Protein AF-A0A1A8K0X4-F1 (afdb_monomer)

Nearest PDB structures (foldseek):
  2eel-assembly1_A  TM=8.645E-01  e=1.646E-08  Homo sapiens
  1f2r-assembly1_C  TM=8.243E-01  e=1.270E-08  Mus musculus
  4d2k-assembly4_D  TM=9.212E-01  e=8.106E-07  Drosophila melanogaster
  1c9f-assembly1_A  TM=6.339E-01  e=2.135E-08  Mus musculus
  1ibx-assembly1_A  TM=7.008E-01  e=2.360E-07  Homo sapiens

Structure (mmCIF, N/CA/C/O backbone):
data_AF-A0A1A8K0X4-F1
#
_entry.id   AF-A0A1A8K0X4-F1
#
loop_
_atom_site.group_PDB
_atom_site.id
_atom_site.type_symbol
_atom_site.label_atom_id
_atom_site.label_alt_id
_atom_site.label_comp_id
_atom_site.label_asym_id
_atom_site.label_entity_id
_atom_site.label_seq_id
_atom_site.pdbx_PDB_ins_code
_atom_site.Cartn_x
_atom_site.Cartn_y
_atom_site.Cartn_z
_atom_site.occupancy
_atom_site.B_iso_or_equiv
_atom_site.auth_seq_id
_atom_site.auth_comp_id
_atom_site.auth_asym_id
_atom_site.auth_atom_id
_atom_site.pdbx_PDB_model_num
ATOM 1 N N . MET A 1 1 ? -17.597 3.968 33.922 1.00 33.69 1 MET A N 1
ATOM 2 C CA . MET A 1 1 ? -18.018 5.255 33.327 1.00 33.69 1 MET A CA 1
ATOM 3 C C . MET A 1 1 ? -18.263 5.043 31.844 1.00 33.69 1 MET A C 1
ATOM 5 O O . MET A 1 1 ? -17.535 4.283 31.221 1.00 33.69 1 MET A O 1
ATOM 9 N N . PHE A 1 2 ? -19.366 5.604 31.364 1.00 40.47 2 PHE A N 1
ATOM 10 C CA . PHE A 1 2 ? -20.139 5.226 30.182 1.00 40.47 2 PHE A CA 1
ATOM 11 C C . PHE A 1 2 ? -19.351 5.277 28.866 1.00 40.47 2 PHE A C 1
ATOM 13 O O . PHE A 1 2 ? -18.908 6.339 28.439 1.00 40.47 2 PHE A O 1
ATOM 2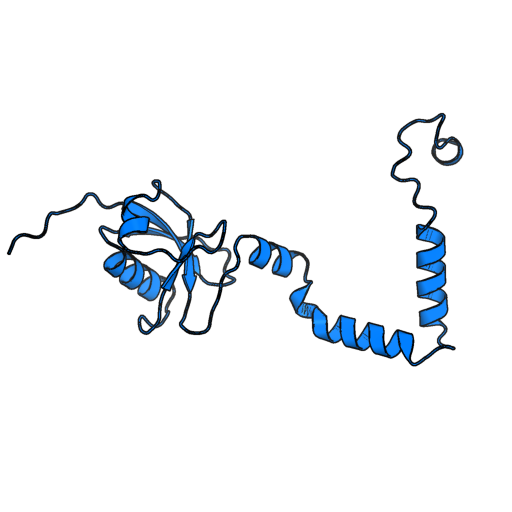0 N N . GLY A 1 3 ? -19.209 4.123 28.209 1.00 43.59 3 GLY A N 1
ATOM 21 C CA . GLY A 1 3 ? -18.734 4.048 26.833 1.00 43.59 3 GLY A CA 1
ATOM 22 C C . GLY A 1 3 ? -19.882 4.393 25.897 1.00 43.59 3 GLY A C 1
ATOM 23 O O . GLY A 1 3 ? -20.850 3.639 25.809 1.00 43.59 3 GLY A O 1
ATOM 24 N N . VAL A 1 4 ? -19.781 5.532 25.218 1.00 48.19 4 VAL A N 1
ATOM 25 C CA . VAL A 1 4 ? -20.632 5.853 24.071 1.00 48.19 4 VAL A CA 1
ATOM 26 C C . VAL A 1 4 ? -20.479 4.698 23.083 1.00 48.19 4 VAL A C 1
ATOM 28 O O . VAL A 1 4 ? -19.387 4.454 22.571 1.00 48.19 4 VAL A O 1
ATOM 31 N N . SER A 1 5 ? -21.546 3.925 22.879 1.00 51.59 5 SER A N 1
ATOM 32 C CA . SER A 1 5 ? -21.577 2.859 21.878 1.00 51.59 5 SER A CA 1
ATOM 33 C C . SER A 1 5 ? -21.658 3.535 20.508 1.00 51.59 5 SER A C 1
ATOM 35 O O . SER A 1 5 ? -22.740 3.784 19.979 1.00 51.59 5 SER A O 1
ATOM 37 N N . GLY A 1 6 ? -20.504 3.981 20.009 1.00 59.94 6 GLY A N 1
ATOM 38 C CA . GLY A 1 6 ? -20.373 4.587 18.690 1.00 59.94 6 GLY A CA 1
ATOM 39 C C . GLY A 1 6 ? -20.818 3.596 17.618 1.00 59.94 6 GLY A C 1
ATOM 40 O O . GLY A 1 6 ? -20.606 2.391 17.753 1.00 59.94 6 GLY A O 1
ATOM 41 N N . LYS A 1 7 ? -21.468 4.096 16.564 1.00 79.19 7 LYS A N 1
ATOM 42 C CA . LYS A 1 7 ? -21.842 3.274 15.409 1.00 79.19 7 LYS A CA 1
ATOM 43 C C . LYS A 1 7 ? -20.580 2.599 14.865 1.00 79.19 7 LYS A C 1
ATOM 45 O O . LYS A 1 7 ? -19.593 3.281 14.602 1.00 79.19 7 LYS A O 1
ATOM 50 N N . ASN A 1 8 ? -20.615 1.277 14.707 1.00 86.12 8 ASN A N 1
ATOM 51 C CA . ASN A 1 8 ? -19.501 0.547 14.111 1.00 86.12 8 ASN A CA 1
ATOM 52 C C . ASN A 1 8 ? -19.305 1.025 12.673 1.00 86.12 8 ASN A C 1
ATOM 54 O O . ASN A 1 8 ? -20.244 0.967 11.878 1.00 86.12 8 ASN A O 1
ATOM 58 N N . LYS A 1 9 ? -18.087 1.449 12.341 1.00 89.50 9 LYS A N 1
ATOM 59 C CA . LYS A 1 9 ? -17.726 1.838 10.984 1.00 89.50 9 LYS A CA 1
ATOM 60 C C . LYS A 1 9 ? -17.221 0.616 10.215 1.00 89.50 9 LYS A C 1
ATOM 62 O O . LYS A 1 9 ? -16.285 -0.039 10.690 1.00 89.50 9 LYS A O 1
ATOM 67 N N . PRO A 1 10 ? -17.822 0.271 9.065 1.00 94.50 10 PRO A N 1
ATOM 68 C CA . PRO A 1 10 ? -17.295 -0.768 8.195 1.00 94.50 10 PRO A CA 1
ATOM 69 C C . PRO A 1 10 ? -16.090 -0.225 7.421 1.00 94.50 10 PRO A C 1
ATOM 71 O O . PRO A 1 10 ? -16.175 0.818 6.784 1.00 94.50 10 PRO A O 1
ATOM 74 N N . VAL A 1 11 ? -14.971 -0.938 7.444 1.00 95.38 11 VAL A N 1
ATOM 75 C CA . VAL A 1 11 ? -13.772 -0.636 6.648 1.00 95.38 11 VAL A CA 1
ATOM 76 C C . VAL A 1 11 ? -13.213 -1.916 6.042 1.00 95.38 11 VAL A C 1
ATOM 78 O O . VAL A 1 11 ? -13.519 -3.018 6.498 1.00 95.38 11 VAL A O 1
ATOM 81 N N . LYS A 1 12 ? -12.385 -1.796 5.006 1.00 95.88 12 LYS A N 1
ATOM 82 C CA . LYS A 1 12 ? -11.698 -2.933 4.386 1.00 95.88 12 LYS A CA 1
ATOM 83 C C . LYS A 1 12 ? -10.229 -2.902 4.777 1.00 95.88 12 LYS A C 1
ATOM 85 O O . LYS A 1 12 ? -9.559 -1.910 4.531 1.00 95.88 12 LYS A O 1
ATOM 90 N N . ILE A 1 13 ? -9.718 -3.987 5.347 1.00 95.12 13 ILE A N 1
ATOM 91 C CA . ILE A 1 13 ? -8.303 -4.144 5.689 1.00 95.12 13 ILE A CA 1
ATOM 92 C C . ILE A 1 13 ? -7.627 -5.126 4.742 1.00 95.12 13 ILE A C 1
ATOM 94 O O . ILE A 1 13 ? -8.164 -6.195 4.457 1.00 95.12 13 ILE A O 1
ATOM 98 N N . ARG A 1 14 ? -6.408 -4.797 4.321 1.00 93.50 14 ARG A N 1
ATOM 99 C CA . ARG A 1 14 ? -5.479 -5.716 3.653 1.00 93.50 14 ARG A CA 1
ATOM 100 C C . ARG A 1 14 ? -4.122 -5.741 4.351 1.00 93.50 14 ARG A C 1
ATOM 102 O O . ARG A 1 14 ? -3.764 -4.803 5.062 1.00 93.50 14 ARG A O 1
ATOM 109 N N . GLY A 1 15 ? -3.369 -6.816 4.136 1.00 91.25 15 GLY A N 1
ATOM 110 C CA . GLY A 1 15 ? -1.979 -6.922 4.582 1.00 91.25 15 GLY A CA 1
ATOM 111 C C . GLY A 1 15 ? -0.999 -6.281 3.597 1.00 91.25 15 GLY A C 1
ATOM 112 O O . GLY A 1 15 ? -1.305 -6.125 2.412 1.00 91.25 15 GLY A O 1
ATOM 113 N N . PHE A 1 16 ? 0.197 -5.951 4.082 1.00 86.56 16 PHE A N 1
ATOM 114 C CA . PHE A 1 16 ? 1.303 -5.472 3.252 1.00 86.56 16 PHE A CA 1
ATOM 115 C C . PHE A 1 16 ? 1.678 -6.504 2.169 1.00 86.56 16 PHE A C 1
ATOM 117 O O . PHE A 1 16 ? 2.027 -7.638 2.492 1.00 86.56 16 PHE A O 1
ATOM 124 N N . GLY A 1 17 ? 1.570 -6.124 0.889 1.00 78.00 17 GLY A N 1
ATOM 125 C CA . GLY A 1 17 ? 1.867 -6.987 -0.269 1.00 78.00 17 GLY A CA 1
ATOM 126 C C . GLY A 1 17 ? 0.831 -8.082 -0.570 1.00 78.00 17 GLY A C 1
ATOM 127 O O . GLY A 1 17 ? 0.996 -8.842 -1.519 1.00 78.00 17 GLY A O 1
ATOM 128 N N . GLY A 1 18 ? -0.245 -8.186 0.217 1.00 78.75 18 GLY A N 1
ATOM 129 C CA . GLY A 1 18 ? -1.336 -9.129 -0.035 1.00 78.75 18 GLY A CA 1
ATOM 130 C C . GLY A 1 18 ? -2.471 -8.475 -0.818 1.00 78.75 18 GLY A C 1
ATOM 131 O O . GLY A 1 18 ? -2.858 -7.357 -0.493 1.00 78.75 18 GLY A O 1
ATOM 132 N N . ASN A 1 19 ? -3.048 -9.180 -1.795 1.00 80.81 19 ASN A N 1
ATOM 133 C CA . ASN A 1 19 ? -4.200 -8.695 -2.578 1.00 80.81 19 ASN A CA 1
ATOM 134 C C . ASN A 1 19 ? -5.564 -8.999 -1.934 1.00 80.81 19 ASN A C 1
ATOM 136 O O . ASN A 1 19 ? -6.598 -8.535 -2.411 1.00 80.81 19 ASN A O 1
ATOM 140 N N . LEU A 1 20 ? -5.582 -9.780 -0.850 1.00 89.25 20 LEU A N 1
ATOM 141 C CA . LEU A 1 20 ? -6.808 -10.127 -0.138 1.00 89.25 20 LEU A CA 1
ATOM 142 C C . LEU A 1 20 ? -7.255 -8.976 0.767 1.00 89.25 20 LEU A C 1
ATOM 144 O O . LEU A 1 20 ? -6.475 -8.466 1.575 1.00 89.25 20 LEU A O 1
ATOM 148 N N . LYS A 1 21 ? -8.532 -8.604 0.638 1.00 93.19 21 LYS A N 1
ATOM 149 C CA . LYS A 1 21 ? -9.192 -7.560 1.429 1.00 93.19 21 LYS A CA 1
ATOM 150 C C . LYS A 1 21 ? -10.245 -8.194 2.334 1.00 93.19 21 LYS A C 1
ATOM 152 O O . LYS A 1 21 ? -11.014 -9.044 1.892 1.00 93.19 21 LYS A O 1
ATOM 157 N N . TYR A 1 22 ? -10.313 -7.736 3.576 1.00 94.19 22 TYR A N 1
ATOM 158 C CA . TYR A 1 22 ? -11.219 -8.240 4.601 1.00 94.19 22 TYR A CA 1
ATOM 159 C C . TYR A 1 22 ? -12.078 -7.105 5.147 1.00 94.19 22 TYR A C 1
ATOM 161 O O . TYR A 1 22 ? -11.554 -6.081 5.577 1.00 94.19 22 TYR A O 1
ATOM 169 N N . GLY A 1 23 ? -13.399 -7.278 5.145 1.00 95.19 23 GLY A N 1
ATOM 170 C CA . GLY A 1 23 ? -14.316 -6.321 5.762 1.00 95.19 23 GLY A CA 1
ATOM 171 C C . GLY A 1 23 ? -14.281 -6.439 7.284 1.00 95.19 23 GLY A C 1
ATOM 172 O O . GLY A 1 23 ? -14.546 -7.509 7.828 1.00 95.19 23 GLY A O 1
ATOM 173 N N . ILE A 1 24 ? -13.966 -5.347 7.976 1.00 94.44 24 ILE A N 1
ATOM 174 C CA . ILE A 1 24 ? -13.960 -5.262 9.435 1.00 94.44 24 ILE A CA 1
ATOM 175 C C . ILE A 1 24 ? -14.837 -4.091 9.860 1.00 94.44 24 ILE A C 1
ATOM 177 O O . ILE A 1 24 ? -14.648 -2.963 9.421 1.00 94.44 24 ILE A O 1
ATOM 181 N N . ALA A 1 25 ? -15.778 -4.361 10.759 1.00 94.44 25 ALA A N 1
ATOM 182 C CA . ALA A 1 25 ? -16.529 -3.325 11.451 1.00 94.44 25 ALA A CA 1
ATOM 183 C C . ALA A 1 25 ? -15.867 -3.040 12.807 1.00 94.44 25 ALA A C 1
ATOM 185 O O . ALA A 1 25 ? -15.693 -3.960 13.618 1.00 94.44 25 ALA A O 1
ATOM 186 N N . ALA A 1 26 ? -15.492 -1.788 13.054 1.00 93.31 26 ALA A N 1
ATOM 187 C CA . ALA A 1 26 ? -14.855 -1.356 14.296 1.00 93.31 26 ALA A CA 1
ATOM 188 C C . ALA A 1 26 ? -15.414 -0.007 14.754 1.00 93.31 26 ALA A C 1
ATOM 190 O O . ALA A 1 26 ? -15.785 0.829 13.930 1.00 93.31 26 ALA A O 1
ATOM 191 N N . LYS A 1 27 ? -15.487 0.200 16.069 1.00 91.56 27 LYS A N 1
ATOM 192 C CA . LYS A 1 27 ? -15.932 1.473 16.653 1.00 91.56 27 LYS A CA 1
ATOM 193 C C . LYS A 1 27 ? -14.811 2.513 16.730 1.00 91.56 27 LYS A C 1
ATOM 195 O O . LYS A 1 27 ? -15.085 3.703 16.682 1.00 91.56 27 LYS A O 1
ATOM 200 N N . ASP A 1 28 ? -13.573 2.045 16.882 1.00 91.50 28 ASP A N 1
ATOM 201 C CA . ASP A 1 28 ? -12.369 2.844 17.092 1.00 91.50 28 ASP A CA 1
ATOM 202 C C . ASP A 1 28 ? -11.154 2.169 16.428 1.00 91.50 28 ASP A C 1
ATOM 204 O O . ASP A 1 28 ? -11.185 0.982 16.065 1.00 91.50 28 ASP A O 1
ATOM 208 N N . LEU A 1 29 ? -10.071 2.928 16.257 1.00 92.00 29 LEU A N 1
ATOM 209 C CA . LEU A 1 29 ? -8.848 2.459 15.605 1.00 92.00 29 LEU A CA 1
ATOM 210 C C . LEU A 1 29 ? -8.173 1.329 16.400 1.00 92.00 29 LEU A C 1
ATOM 212 O O . LEU A 1 29 ? -7.561 0.433 15.818 1.00 92.00 29 LEU A O 1
ATOM 216 N N . LYS A 1 30 ? -8.302 1.324 17.731 1.00 92.50 30 LYS A N 1
ATOM 217 C CA . LYS A 1 30 ? -7.728 0.278 18.597 1.00 92.50 30 LYS A CA 1
ATOM 218 C C . LYS A 1 30 ? -8.406 -1.074 18.377 1.00 92.50 30 LYS A C 1
ATOM 220 O O . LYS A 1 30 ? -7.731 -2.103 18.305 1.00 92.50 30 LYS A O 1
ATOM 225 N N . GLU A 1 31 ? -9.729 -1.087 18.263 1.00 94.06 31 GLU A N 1
ATOM 226 C CA . GLU A 1 31 ? -10.523 -2.269 17.945 1.00 94.06 31 GLU A CA 1
ATOM 227 C C . GLU A 1 31 ? -10.216 -2.750 16.529 1.00 94.06 31 GLU A C 1
ATOM 229 O O . GLU A 1 31 ? -10.035 -3.954 16.324 1.00 94.06 31 GLU A O 1
ATOM 234 N N . LEU A 1 32 ? -10.097 -1.818 15.578 1.00 94.00 32 LEU A N 1
ATOM 235 C CA . LEU A 1 32 ? -9.707 -2.127 14.210 1.00 94.00 32 LEU A CA 1
ATOM 236 C C . LEU A 1 32 ? -8.346 -2.828 14.163 1.00 94.00 32 LEU A C 1
ATOM 238 O O . LEU A 1 32 ? -8.235 -3.897 13.566 1.00 94.00 32 LEU A O 1
ATOM 242 N N . LEU A 1 33 ? -7.332 -2.267 14.827 1.00 94.12 33 LEU A N 1
ATOM 243 C CA . LEU A 1 33 ? -5.991 -2.847 14.914 1.00 94.12 33 LEU A CA 1
ATOM 244 C C . LEU A 1 33 ? -6.027 -4.236 15.546 1.00 94.12 33 LEU A C 1
ATOM 246 O O . LEU A 1 33 ? -5.441 -5.168 15.009 1.00 94.12 33 LEU A O 1
ATOM 250 N N . LYS A 1 34 ? -6.764 -4.419 16.645 1.00 94.38 34 LYS A N 1
ATOM 251 C CA . LYS A 1 34 ? -6.876 -5.727 17.301 1.00 94.38 34 LYS A CA 1
ATOM 252 C C . LYS A 1 34 ? -7.519 -6.776 16.387 1.00 94.38 34 LYS A C 1
ATOM 254 O O . LYS A 1 34 ? -7.000 -7.884 16.279 1.00 94.38 34 LYS A O 1
ATOM 259 N N . LYS A 1 35 ? -8.627 -6.437 15.719 1.00 95.06 35 LYS A N 1
ATOM 260 C CA . LYS A 1 35 ? -9.313 -7.338 14.775 1.00 95.06 35 LYS A CA 1
ATOM 261 C C . LYS A 1 35 ? -8.451 -7.624 13.545 1.00 95.06 35 LYS A C 1
ATOM 263 O O . LYS A 1 35 ? -8.308 -8.783 13.169 1.00 95.06 35 LYS A O 1
ATOM 268 N N . GLY A 1 36 ? -7.847 -6.590 12.964 1.00 93.31 36 GLY A N 1
ATOM 269 C CA . GLY A 1 36 ? -6.980 -6.688 11.793 1.00 93.31 36 GLY A CA 1
ATOM 270 C C . GLY A 1 36 ? -5.725 -7.516 12.062 1.00 93.31 36 GLY A C 1
ATOM 271 O O . GLY A 1 36 ? -5.427 -8.423 11.291 1.00 93.31 36 GLY A O 1
ATOM 272 N N . CYS A 1 37 ? -5.035 -7.271 13.180 1.00 93.06 37 CYS A N 1
ATOM 273 C CA . CYS A 1 37 ? -3.857 -8.038 13.588 1.00 93.06 37 CYS A CA 1
ATOM 274 C C . CYS A 1 37 ? -4.187 -9.512 13.828 1.00 93.06 37 CYS A C 1
ATOM 276 O O . CYS A 1 37 ? -3.457 -10.377 13.355 1.00 93.06 37 CYS A O 1
ATOM 278 N N . ASN A 1 38 ? -5.306 -9.811 14.496 1.00 93.31 38 ASN A N 1
ATOM 279 C CA . ASN A 1 38 ? -5.746 -11.193 14.700 1.00 93.31 38 ASN A CA 1
ATOM 280 C C . ASN A 1 38 ? -6.076 -11.893 13.374 1.00 93.31 38 ASN A C 1
ATOM 282 O O . ASN A 1 38 ? -5.749 -13.063 13.199 1.00 93.31 38 ASN A O 1
ATOM 286 N N . LEU A 1 39 ? -6.719 -11.184 12.442 1.00 92.12 39 LEU A N 1
ATOM 287 C CA . LEU A 1 39 ? -7.110 -11.734 11.147 1.00 92.12 39 LEU A CA 1
ATOM 288 C C . LEU A 1 39 ? -5.887 -12.017 10.264 1.00 92.12 39 LEU A C 1
ATOM 290 O O . LEU A 1 39 ? -5.800 -13.076 9.652 1.00 92.12 39 LEU A O 1
ATOM 294 N N . LEU A 1 40 ? -4.937 -11.083 10.222 1.00 89.88 40 LEU A N 1
ATOM 295 C CA . LEU A 1 40 ? -3.733 -11.168 9.393 1.00 89.88 40 LEU A CA 1
ATOM 296 C C . LEU A 1 40 ? -2.545 -11.839 10.103 1.00 89.88 40 LEU A C 1
ATOM 298 O O . LEU A 1 40 ? -1.461 -11.895 9.531 1.00 89.88 40 LEU A O 1
ATOM 302 N N . GLN A 1 41 ? -2.740 -12.350 11.326 1.00 89.44 41 GLN A N 1
ATOM 303 C CA . GLN A 1 41 ? -1.705 -12.982 12.158 1.00 89.44 41 GLN A CA 1
ATOM 304 C C . GLN A 1 41 ? -0.460 -12.091 12.357 1.00 89.44 41 GLN A C 1
ATOM 306 O O . GLN A 1 41 ? 0.676 -12.562 12.337 1.00 89.44 41 GLN A O 1
ATOM 311 N N . LEU A 1 42 ? -0.673 -10.783 12.544 1.00 87.56 42 LEU A N 1
ATOM 312 C CA . LEU A 1 42 ? 0.387 -9.793 12.757 1.00 87.56 42 LEU A CA 1
ATOM 313 C C . LEU A 1 42 ? 0.501 -9.396 14.238 1.00 87.56 42 LEU A C 1
ATOM 315 O O . LEU A 1 42 ? -0.509 -9.323 14.944 1.00 87.56 42 LEU A O 1
ATOM 319 N N . PRO A 1 43 ? 1.712 -9.088 14.738 1.00 88.81 43 PRO A N 1
ATOM 320 C CA . PRO A 1 43 ? 1.884 -8.619 16.106 1.00 88.81 43 PRO A CA 1
ATOM 321 C C . PRO A 1 43 ? 1.251 -7.234 16.285 1.00 88.81 43 PRO A C 1
ATOM 323 O O . PRO A 1 43 ? 1.486 -6.324 15.497 1.00 88.81 43 PRO A O 1
ATOM 326 N N . LEU A 1 44 ? 0.491 -7.041 17.367 1.00 88.94 44 LEU A N 1
ATOM 327 C CA . LEU A 1 44 ? -0.110 -5.740 17.698 1.00 88.94 44 LEU A CA 1
ATOM 328 C C . LEU A 1 44 ? 0.949 -4.672 18.042 1.00 88.94 44 LEU A C 1
ATOM 330 O O . LEU A 1 44 ? 0.715 -3.476 17.878 1.00 88.94 44 LEU A O 1
ATOM 334 N N . SER A 1 45 ? 2.121 -5.093 18.527 1.00 88.75 45 SER A N 1
ATOM 335 C CA . SER A 1 45 ? 3.203 -4.186 18.920 1.00 88.75 45 SER A CA 1
ATOM 336 C C . SER A 1 45 ? 3.797 -3.475 17.704 1.00 88.75 45 SER A C 1
ATOM 338 O O . SER A 1 45 ? 4.466 -4.086 16.871 1.00 88.75 45 SER A O 1
ATOM 340 N N . GLY A 1 46 ? 3.554 -2.167 17.608 1.00 86.12 46 GLY A N 1
ATOM 341 C CA . GLY A 1 46 ? 3.992 -1.351 16.475 1.00 86.12 46 GLY A CA 1
ATOM 342 C C . GLY A 1 46 ? 3.156 -1.538 15.207 1.00 86.12 46 GLY A C 1
ATOM 343 O O . GLY A 1 46 ? 3.595 -1.102 14.145 1.00 86.12 46 GLY A O 1
ATOM 344 N N . ALA A 1 47 ? 1.981 -2.169 15.310 1.00 92.25 47 ALA A N 1
ATOM 345 C CA . ALA A 1 47 ? 1.021 -2.215 14.218 1.00 92.25 47 ALA A CA 1
ATOM 346 C C . ALA A 1 47 ? 0.419 -0.828 13.982 1.00 92.25 47 ALA A C 1
ATOM 348 O O . ALA A 1 47 ? 0.027 -0.131 14.921 1.00 92.25 47 ALA A O 1
ATOM 349 N N . ARG A 1 48 ? 0.333 -0.440 12.714 1.00 93.94 48 ARG A N 1
ATOM 350 C CA . ARG A 1 48 ? -0.257 0.823 12.271 1.00 93.94 48 ARG A CA 1
ATOM 351 C C . ARG A 1 48 ? -1.088 0.594 11.023 1.00 93.94 48 ARG A C 1
ATOM 353 O O . ARG A 1 48 ? -0.864 -0.366 10.291 1.00 93.94 48 ARG A O 1
ATOM 360 N N . VAL A 1 49 ? -2.041 1.480 10.787 1.00 94.50 49 VAL A N 1
ATOM 361 C CA . VAL A 1 49 ? -2.903 1.430 9.609 1.00 94.50 49 VAL A CA 1
ATOM 362 C C . VAL A 1 49 ? -2.694 2.698 8.800 1.00 94.50 49 VAL A C 1
ATOM 364 O O . VAL A 1 49 ? -2.502 3.774 9.363 1.00 94.50 49 VAL A O 1
ATOM 367 N N . CYS A 1 50 ? -2.713 2.567 7.483 1.00 94.38 50 CYS A N 1
ATOM 368 C CA . CYS A 1 50 ? -2.660 3.688 6.555 1.00 94.38 50 CYS A CA 1
ATOM 369 C C . CYS A 1 50 ? -3.715 3.520 5.459 1.00 94.38 50 CYS A C 1
ATOM 371 O O . CYS A 1 50 ? -4.227 2.419 5.243 1.00 94.38 50 CYS A O 1
ATOM 373 N N . SER A 1 51 ? -4.052 4.620 4.800 1.00 94.56 51 SER A N 1
ATOM 374 C CA . SER A 1 51 ? -4.916 4.638 3.625 1.00 94.56 51 SER A CA 1
ATOM 375 C C . SER A 1 51 ? -4.247 3.910 2.459 1.00 94.56 51 SER A C 1
ATOM 377 O O . SER A 1 51 ? -3.047 4.061 2.219 1.00 94.56 51 SER A O 1
ATOM 379 N N . TYR A 1 52 ? -5.022 3.098 1.739 1.00 92.94 52 TYR A N 1
ATOM 380 C CA . TYR A 1 52 ? -4.521 2.388 0.565 1.00 92.94 52 TYR A CA 1
ATOM 381 C C . TYR A 1 52 ? -4.110 3.338 -0.567 1.00 92.94 52 TYR A C 1
ATOM 383 O O . TYR A 1 52 ? -3.106 3.082 -1.232 1.00 92.94 52 TYR A O 1
ATOM 391 N N . GLU A 1 53 ? -4.852 4.427 -0.763 1.00 90.38 53 GLU A N 1
ATOM 392 C CA . GLU A 1 53 ? -4.709 5.304 -1.929 1.00 90.38 53 GLU A CA 1
ATOM 393 C C . GLU A 1 53 ? -3.380 6.067 -1.924 1.00 90.38 53 GLU A C 1
ATOM 395 O O . GLU A 1 53 ? -2.620 6.009 -2.890 1.00 90.38 53 GLU A O 1
ATOM 400 N N . ASP A 1 54 ? -3.070 6.722 -0.809 1.00 88.88 54 ASP A N 1
ATOM 401 C CA . ASP A 1 54 ? -1.978 7.691 -0.672 1.00 88.88 54 ASP A CA 1
ATOM 402 C C . ASP A 1 54 ? -0.941 7.307 0.398 1.00 88.88 54 ASP A C 1
ATOM 404 O O . ASP A 1 54 ? 0.122 7.917 0.484 1.00 88.88 54 ASP A O 1
ATOM 408 N N . GLY A 1 55 ? -1.221 6.296 1.226 1.00 90.25 55 GLY A N 1
ATOM 409 C CA . GLY A 1 55 ? -0.354 5.915 2.342 1.00 90.25 55 GLY A CA 1
ATOM 410 C C . GLY A 1 55 ? -0.401 6.838 3.548 1.00 90.25 55 GLY A C 1
ATOM 411 O O . GLY A 1 55 ? 0.412 6.682 4.463 1.00 90.25 55 GLY A O 1
ATOM 412 N N . THR A 1 56 ? -1.390 7.730 3.626 1.00 92.44 56 THR A N 1
ATOM 413 C CA . THR A 1 56 ? -1.600 8.555 4.817 1.00 92.44 56 THR A CA 1
ATOM 414 C C . THR A 1 56 ? -1.865 7.678 6.042 1.00 92.44 56 THR A C 1
ATOM 416 O O . THR A 1 56 ? -2.747 6.815 6.037 1.00 92.44 56 THR A O 1
ATOM 419 N N . ILE A 1 57 ? -1.089 7.882 7.111 1.00 93.25 57 ILE A N 1
ATOM 420 C CA . ILE A 1 57 ? -1.240 7.136 8.367 1.00 93.25 57 ILE A CA 1
ATOM 421 C C . ILE A 1 57 ? -2.572 7.513 9.019 1.00 93.25 57 ILE A C 1
ATOM 423 O O . ILE A 1 57 ? -2.859 8.687 9.243 1.00 93.25 57 ILE A O 1
ATOM 427 N N . VAL A 1 58 ? -3.367 6.504 9.370 1.00 93.44 58 VAL A N 1
ATOM 428 C CA . VAL A 1 58 ? -4.673 6.700 9.997 1.00 93.44 58 VAL A CA 1
ATOM 429 C C .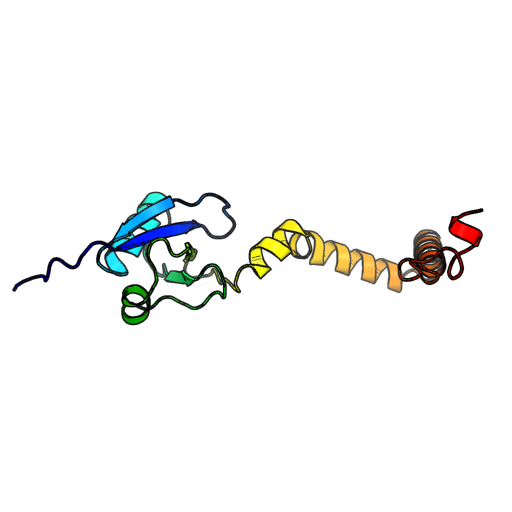 VAL A 1 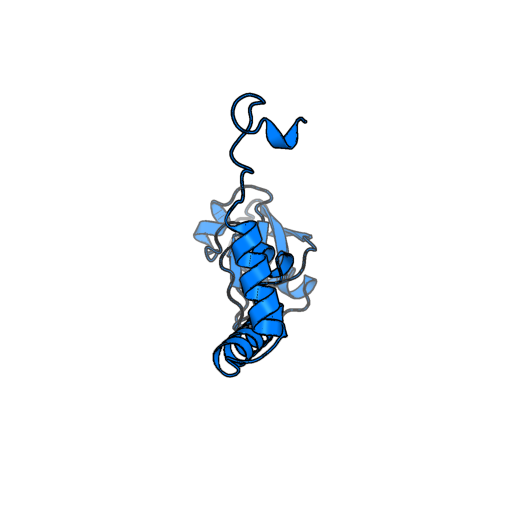58 ? -4.503 6.932 11.494 1.00 93.44 58 VAL A C 1
ATOM 431 O O . VAL A 1 58 ? -4.053 6.048 12.224 1.00 93.44 58 VAL A O 1
ATOM 434 N N . THR A 1 59 ? -4.892 8.119 11.953 1.00 92.62 59 THR A N 1
ATOM 435 C CA . THR A 1 59 ? -5.067 8.449 13.375 1.00 92.62 59 THR A CA 1
ATOM 436 C C . THR A 1 59 ? -6.514 8.196 13.811 1.00 92.62 59 THR A C 1
ATOM 438 O O . THR A 1 59 ? -7.394 7.985 12.980 1.00 92.62 59 THR A O 1
ATOM 441 N N . GLU A 1 60 ? -6.788 8.215 15.118 1.00 89.88 60 GLU A N 1
ATOM 442 C CA . GLU A 1 60 ? -8.148 8.018 15.657 1.00 89.88 60 GLU A CA 1
ATOM 443 C C . GLU A 1 60 ? -9.142 9.079 15.137 1.00 89.88 60 GLU A C 1
ATOM 445 O O . GLU A 1 60 ? -10.280 8.778 14.774 1.00 89.88 60 GLU A O 1
ATOM 450 N N . GLU A 1 61 ? -8.680 10.327 15.044 1.00 89.75 61 GLU A N 1
ATOM 451 C CA . GLU A 1 61 ? -9.458 11.455 14.525 1.00 89.75 61 GLU A CA 1
ATOM 452 C C . GLU A 1 61 ? -9.774 11.263 13.039 1.00 89.75 61 GLU A C 1
ATOM 454 O O . GLU A 1 61 ? -10.920 11.420 12.620 1.00 89.75 61 GLU A O 1
ATOM 459 N N . PHE A 1 62 ? -8.781 10.830 12.257 1.00 89.94 62 PHE A N 1
ATOM 460 C CA . PHE A 1 62 ? -8.958 10.546 10.836 1.00 89.94 62 PHE A CA 1
ATOM 461 C C . PHE A 1 62 ? -9.864 9.332 10.600 1.00 89.94 62 PHE A C 1
ATOM 463 O O . PHE A 1 62 ? -10.727 9.357 9.730 1.00 89.94 62 PHE A O 1
ATOM 470 N N . PHE A 1 63 ? -9.758 8.284 11.422 1.00 91.06 63 PHE A N 1
ATOM 471 C CA . PHE A 1 63 ? -10.627 7.109 11.320 1.00 91.06 63 PHE A CA 1
ATOM 472 C C . PHE A 1 63 ? -12.115 7.479 11.421 1.00 91.06 63 PHE A C 1
ATOM 474 O O . PHE A 1 63 ? -12.960 6.942 10.697 1.00 91.06 63 PHE A O 1
ATOM 481 N N . SER A 1 64 ? -12.442 8.456 12.268 1.00 88.00 64 SER A N 1
ATOM 482 C CA . SER A 1 64 ? -13.811 8.948 12.445 1.00 88.00 64 SER A CA 1
ATOM 483 C C . SER A 1 64 ? -14.345 9.702 11.222 1.00 88.00 64 SER A C 1
ATOM 485 O O . SER A 1 64 ? -15.550 9.646 10.970 1.00 88.00 64 SER A O 1
ATOM 487 N N . THR A 1 65 ? -13.480 10.320 10.413 1.00 90.31 65 THR A N 1
ATOM 488 C CA . THR A 1 65 ? -13.869 11.056 9.196 1.00 90.31 65 THR A CA 1
ATOM 489 C C . THR A 1 65 ? -13.868 10.199 7.930 1.00 90.31 65 THR A C 1
ATOM 491 O O . THR A 1 65 ? -14.492 10.590 6.945 1.00 90.31 65 THR A O 1
ATOM 494 N N . LEU A 1 66 ? -13.231 9.022 7.954 1.00 90.06 66 LEU A N 1
ATOM 495 C CA . LEU A 1 66 ? -13.188 8.116 6.802 1.00 90.06 66 LEU A CA 1
ATOM 496 C C . LEU A 1 66 ? -14.592 7.717 6.305 1.00 90.06 66 LEU A C 1
ATOM 498 O O . LEU A 1 66 ? -15.467 7.428 7.126 1.00 90.06 66 LEU A O 1
ATOM 502 N N . PRO A 1 67 ? -14.812 7.634 4.987 1.00 91.44 67 PRO A N 1
ATOM 503 C CA . PRO A 1 67 ? -16.016 7.032 4.426 1.00 91.44 67 PRO A CA 1
ATOM 504 C C . PRO A 1 67 ? -16.227 5.570 4.848 1.00 91.44 67 PRO A C 1
ATOM 506 O O . PRO A 1 67 ? -15.302 4.849 5.233 1.00 91.44 67 PRO A O 1
ATOM 509 N N . ASP A 1 68 ? -17.467 5.104 4.729 1.00 92.12 68 ASP A N 1
ATOM 510 C CA . ASP A 1 68 ? -17.775 3.687 4.900 1.00 92.12 68 ASP A CA 1
ATOM 511 C C . ASP A 1 68 ? -17.090 2.858 3.804 1.00 92.12 68 ASP A C 1
ATOM 513 O O . ASP A 1 68 ? -17.075 3.220 2.628 1.00 92.12 68 ASP A O 1
ATOM 517 N N . ASN A 1 69 ? -16.563 1.697 4.189 1.00 92.38 69 ASN A N 1
ATOM 518 C CA . ASN A 1 69 ? -15.822 0.764 3.341 1.00 92.38 69 ASN A CA 1
ATOM 519 C C . ASN A 1 69 ? -14.497 1.298 2.773 1.00 92.38 69 ASN A C 1
ATOM 521 O O . ASN A 1 69 ? -13.988 0.711 1.813 1.00 92.38 69 ASN A O 1
ATOM 525 N N . SER A 1 70 ? -13.914 2.340 3.379 1.00 93.56 70 SER A N 1
ATOM 526 C CA . SER A 1 70 ? -12.558 2.793 3.047 1.00 93.56 70 SER A CA 1
ATOM 527 C C . SER A 1 70 ? -11.543 1.654 3.122 1.00 93.56 70 SER A C 1
ATOM 529 O O . SER A 1 70 ? -11.595 0.804 4.019 1.00 93.56 70 SER A O 1
ATOM 531 N N . GLU A 1 71 ? -10.616 1.646 2.166 1.00 94.50 71 GLU A N 1
ATOM 532 C CA . GLU A 1 71 ? -9.569 0.637 2.061 1.00 94.50 71 GLU A CA 1
ATOM 533 C C . GLU A 1 71 ? -8.318 1.052 2.826 1.00 94.50 71 GLU A C 1
ATOM 535 O O . GLU A 1 71 ? -7.747 2.120 2.614 1.00 94.50 71 GLU A O 1
ATOM 540 N N . LEU A 1 72 ? -7.891 0.167 3.716 1.00 95.00 72 LEU A N 1
ATOM 541 C CA . LEU A 1 72 ? -6.840 0.403 4.682 1.00 95.00 72 LEU A CA 1
ATOM 542 C C . LEU A 1 72 ? -5.800 -0.716 4.620 1.00 95.00 72 LEU A C 1
ATOM 544 O O . LEU A 1 72 ? -6.129 -1.898 4.484 1.00 95.00 72 LEU A O 1
ATOM 548 N N . VAL A 1 73 ? -4.531 -0.351 4.762 1.00 94.81 73 VAL A N 1
ATOM 549 C CA . VAL A 1 73 ? -3.405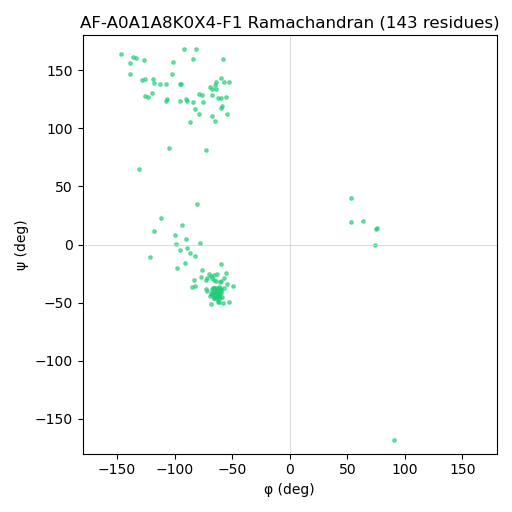 -1.287 4.774 1.00 94.81 73 VAL A CA 1
ATOM 550 C C . VAL A 1 73 ? -2.866 -1.399 6.191 1.00 94.81 73 VAL A C 1
ATOM 552 O O . VAL A 1 73 ? -2.481 -0.398 6.801 1.00 94.81 73 VAL A O 1
ATOM 555 N N . LEU A 1 74 ? -2.835 -2.626 6.711 1.00 94.62 74 LEU A N 1
ATOM 556 C CA . LEU A 1 74 ? -2.227 -2.942 7.997 1.00 94.62 74 LEU A CA 1
ATOM 557 C C . LEU A 1 74 ? -0.720 -3.158 7.818 1.00 94.62 74 LEU A C 1
ATOM 559 O O . LEU A 1 74 ? -0.290 -4.019 7.049 1.00 94.62 74 LEU A O 1
ATOM 563 N N . LEU A 1 75 ? 0.068 -2.378 8.553 1.00 93.12 75 LEU A N 1
ATOM 564 C CA . LEU A 1 75 ? 1.525 -2.362 8.503 1.00 93.12 75 LEU A CA 1
ATOM 565 C C . LEU A 1 75 ? 2.123 -2.774 9.846 1.00 93.12 75 LEU A C 1
ATOM 567 O O . LEU A 1 75 ? 1.686 -2.322 10.907 1.00 93.12 75 LEU A O 1
ATOM 571 N N . SER A 1 76 ? 3.181 -3.579 9.785 1.00 90.44 76 SER A N 1
ATOM 572 C CA . SER A 1 76 ? 4.053 -3.871 10.929 1.00 90.44 76 SER A CA 1
ATOM 573 C C . SER A 1 76 ? 5.081 -2.752 11.156 1.00 90.44 76 SER A C 1
ATOM 575 O O . SER A 1 76 ? 5.298 -1.907 10.287 1.00 90.44 76 SER A O 1
ATOM 577 N N . LYS A 1 77 ? 5.779 -2.772 12.302 1.00 86.50 77 LYS A N 1
ATOM 578 C CA . LYS A 1 77 ? 6.719 -1.717 12.738 1.00 86.50 77 LYS A CA 1
ATOM 579 C C . LYS A 1 77 ? 7.755 -1.287 11.684 1.00 86.50 77 LYS A C 1
ATOM 581 O O . LYS A 1 77 ? 8.108 -0.113 11.646 1.00 86.50 77 LYS A O 1
ATOM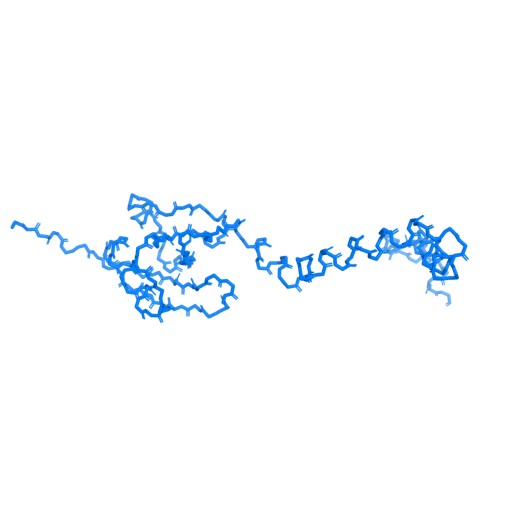 586 N N . GLN A 1 78 ? 8.255 -2.209 10.855 1.00 83.88 78 GLN A N 1
ATOM 587 C CA . GLN A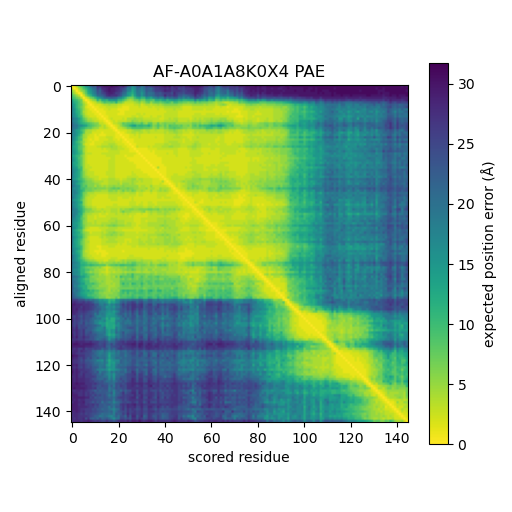 1 78 ? 9.262 -1.906 9.824 1.00 83.88 78 GLN A CA 1
ATOM 588 C C . GLN A 1 78 ? 8.681 -1.626 8.426 1.00 83.88 78 GLN A C 1
ATOM 590 O O . GLN A 1 78 ? 9.438 -1.298 7.520 1.00 83.88 78 GLN A O 1
ATOM 595 N N . GLN A 1 79 ? 7.369 -1.769 8.222 1.00 87.44 79 GLN A N 1
ATOM 596 C CA . GLN A 1 79 ? 6.749 -1.664 6.898 1.00 87.44 79 GLN A CA 1
ATOM 597 C C . GLN A 1 79 ? 6.207 -0.259 6.650 1.00 87.44 79 GLN A C 1
ATOM 599 O O . GLN A 1 79 ? 5.566 0.326 7.526 1.00 87.44 79 GLN A O 1
ATOM 604 N N . THR A 1 80 ? 6.409 0.256 5.441 1.00 87.50 80 THR A N 1
ATOM 605 C CA . THR A 1 80 ? 5.913 1.564 4.995 1.00 87.50 80 THR A CA 1
ATOM 606 C C . THR A 1 80 ? 5.109 1.379 3.717 1.00 87.50 80 THR A C 1
ATOM 608 O O . THR A 1 80 ? 5.460 0.545 2.889 1.00 87.50 80 THR A O 1
ATOM 611 N N . TRP A 1 81 ? 4.031 2.144 3.572 1.00 89.06 81 TRP A N 1
ATOM 612 C CA . TRP A 1 81 ? 3.176 2.145 2.391 1.00 89.06 81 TRP A CA 1
ATOM 613 C C . TRP A 1 81 ? 3.172 3.543 1.785 1.00 89.06 81 TRP A C 1
ATOM 615 O O . TRP A 1 81 ? 2.970 4.516 2.509 1.00 89.06 81 TRP A O 1
ATOM 625 N N . THR A 1 82 ? 3.400 3.635 0.479 1.00 86.25 82 THR A N 1
ATOM 626 C CA . THR A 1 82 ? 3.491 4.902 -0.269 1.00 86.25 82 THR A CA 1
ATOM 627 C C . THR A 1 82 ? 2.307 5.060 -1.232 1.00 86.25 82 THR A C 1
ATOM 629 O O . THR A 1 82 ? 2.397 5.760 -2.235 1.00 86.25 82 THR A O 1
ATOM 632 N N . GLY A 1 83 ? 1.195 4.373 -0.952 1.00 87.19 83 GLY A N 1
ATOM 633 C CA . GLY A 1 83 ? 0.001 4.373 -1.793 1.00 87.19 83 GLY A CA 1
ATOM 634 C C . GLY A 1 83 ? -0.001 3.268 -2.851 1.00 87.19 83 GLY A C 1
ATOM 635 O O . GLY A 1 83 ? 0.838 2.363 -2.848 1.00 87.19 83 GLY A O 1
ATOM 636 N N . VAL A 1 84 ? -0.942 3.365 -3.794 1.00 84.19 84 VAL A N 1
ATOM 637 C CA . VAL A 1 84 ? -1.158 2.378 -4.877 1.00 84.19 84 VAL A CA 1
ATOM 638 C C . VAL A 1 84 ? 0.104 2.124 -5.713 1.00 84.19 84 VAL A C 1
ATOM 640 O O . VAL A 1 84 ? 0.282 1.035 -6.259 1.00 84.19 84 VAL A O 1
ATOM 643 N N . ILE A 1 85 ? 1.028 3.089 -5.756 1.00 80.94 85 ILE A N 1
ATOM 644 C CA . ILE A 1 85 ? 2.324 2.974 -6.437 1.00 80.94 85 ILE A CA 1
ATOM 645 C C . ILE A 1 85 ? 3.111 1.748 -5.951 1.00 80.94 85 ILE A C 1
ATOM 647 O O . ILE A 1 85 ? 3.775 1.103 -6.758 1.00 80.94 85 ILE A O 1
ATOM 651 N N . CYS A 1 86 ? 2.999 1.370 -4.672 1.00 78.00 86 CYS A N 1
ATOM 652 C CA . CYS A 1 86 ? 3.656 0.173 -4.146 1.00 78.00 86 CYS A CA 1
ATOM 653 C C . CYS A 1 86 ? 3.157 -1.119 -4.818 1.00 78.00 86 CYS A C 1
ATOM 655 O O . CYS A 1 86 ? 3.963 -1.999 -5.111 1.00 78.00 86 CYS A O 1
ATOM 657 N N . ASP A 1 87 ? 1.854 -1.238 -5.093 1.00 80.44 87 ASP A N 1
ATOM 658 C CA . ASP A 1 87 ? 1.307 -2.392 -5.822 1.00 80.44 87 ASP A CA 1
ATOM 659 C C . ASP A 1 87 ? 1.673 -2.331 -7.310 1.00 80.44 87 ASP A C 1
ATOM 661 O O . ASP A 1 87 ? 1.993 -3.356 -7.909 1.00 80.44 87 ASP A O 1
ATOM 665 N N . ILE A 1 88 ? 1.662 -1.135 -7.908 1.00 79.62 88 ILE A N 1
ATOM 666 C CA . ILE A 1 88 ? 2.042 -0.946 -9.315 1.00 79.62 88 ILE A CA 1
ATOM 667 C C . ILE A 1 88 ? 3.510 -1.335 -9.521 1.00 79.62 88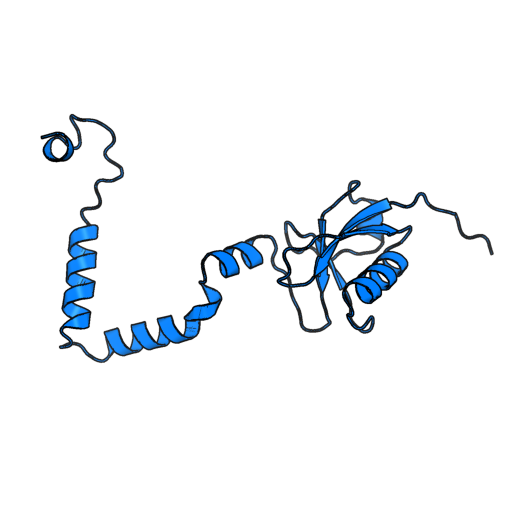 ILE A C 1
ATOM 669 O O . ILE A 1 88 ? 3.815 -2.068 -10.455 1.00 79.62 88 ILE A O 1
ATOM 673 N N . GLY A 1 89 ? 4.416 -0.925 -8.630 1.00 73.31 89 GLY A N 1
ATOM 674 C CA . GLY A 1 89 ? 5.828 -1.316 -8.687 1.00 73.31 89 GLY A CA 1
ATOM 675 C C . GLY A 1 89 ? 6.033 -2.830 -8.566 1.00 73.31 89 GLY A C 1
ATOM 676 O O . GLY A 1 89 ? 6.866 -3.408 -9.265 1.00 73.31 89 GLY A O 1
ATOM 677 N N . GLN A 1 90 ? 5.222 -3.502 -7.742 1.00 72.06 90 GLN A N 1
ATOM 678 C CA . GLN A 1 90 ? 5.232 -4.964 -7.654 1.00 72.06 90 GLN A CA 1
ATOM 679 C C . GLN A 1 90 ? 4.704 -5.627 -8.928 1.00 72.06 90 GLN A C 1
ATOM 681 O O . GLN A 1 90 ? 5.299 -6.601 -9.389 1.00 72.06 90 GLN A O 1
ATOM 686 N N . LEU A 1 91 ? 3.617 -5.110 -9.507 1.00 73.19 91 LEU A N 1
ATOM 687 C CA . LEU A 1 91 ? 3.042 -5.623 -10.751 1.00 73.19 91 LEU A CA 1
ATOM 688 C C . LEU A 1 91 ? 4.008 -5.452 -11.929 1.00 73.19 91 LEU A C 1
ATOM 690 O O . LEU A 1 91 ? 4.198 -6.377 -12.714 1.00 73.19 91 LEU A O 1
ATOM 694 N N . LEU A 1 92 ? 4.638 -4.283 -12.023 1.00 75.44 92 LEU A N 1
ATOM 695 C CA . LEU A 1 92 ? 5.600 -3.947 -13.070 1.00 75.44 92 LEU A CA 1
ATOM 696 C C . LEU A 1 92 ? 6.989 -4.560 -12.826 1.00 75.44 92 LEU A C 1
ATOM 698 O O . LEU A 1 92 ? 7.891 -4.366 -13.637 1.00 75.44 92 LEU A O 1
ATOM 702 N N . ASN A 1 93 ? 7.171 -5.327 -11.741 1.00 65.12 93 ASN A N 1
ATOM 703 C CA . ASN A 1 93 ? 8.433 -5.966 -11.350 1.00 65.12 93 ASN A CA 1
ATOM 704 C C . ASN A 1 93 ? 9.639 -5.009 -11.256 1.00 65.12 93 ASN A C 1
ATOM 706 O O . ASN A 1 93 ? 10.783 -5.474 -11.239 1.00 65.12 93 ASN A O 1
ATOM 710 N N . THR A 1 94 ? 9.420 -3.698 -11.141 1.00 59.78 94 THR A N 1
ATOM 711 C CA . THR A 1 94 ? 10.499 -2.704 -11.061 1.00 59.78 94 THR A CA 1
ATOM 712 C C . THR A 1 94 ? 11.389 -2.939 -9.840 1.00 59.78 94 THR A C 1
ATOM 714 O O . THR A 1 94 ? 12.599 -2.757 -9.928 1.00 59.78 94 THR A O 1
ATOM 717 N N . ASP A 1 95 ? 10.823 -3.448 -8.741 1.00 57.69 95 ASP A N 1
ATOM 718 C CA . ASP A 1 95 ? 11.567 -3.746 -7.510 1.00 57.69 95 ASP A CA 1
ATOM 719 C C . ASP A 1 95 ? 12.246 -5.126 -7.500 1.00 57.69 95 ASP A C 1
ATOM 721 O O . ASP A 1 95 ? 13.349 -5.270 -6.974 1.00 57.69 95 ASP A O 1
ATOM 725 N N . ARG A 1 96 ? 11.635 -6.171 -8.083 1.00 58.88 96 ARG A N 1
ATOM 726 C CA . ARG A 1 96 ? 12.158 -7.554 -7.966 1.00 58.88 96 ARG A CA 1
ATOM 727 C C . ARG A 1 96 ? 13.457 -7.784 -8.726 1.00 58.88 96 ARG A C 1
ATOM 729 O O . ARG A 1 96 ? 14.221 -8.685 -8.381 1.00 58.88 96 ARG A O 1
ATOM 736 N N . HIS A 1 97 ? 13.696 -6.986 -9.757 1.00 62.06 97 HIS A N 1
ATOM 737 C CA . HIS A 1 97 ? 14.898 -7.073 -10.570 1.00 62.06 97 HIS A CA 1
ATOM 738 C C . HIS A 1 97 ? 15.741 -5.809 -10.506 1.00 62.06 97 HIS A C 1
ATOM 740 O O . HIS A 1 97 ? 16.667 -5.722 -11.295 1.00 62.06 97 HIS A O 1
ATOM 746 N N . ALA A 1 98 ? 15.487 -4.865 -9.594 1.00 67.00 98 ALA A N 1
ATOM 747 C CA . ALA A 1 98 ? 16.257 -3.622 -9.521 1.00 67.00 98 ALA A CA 1
ATOM 748 C C . ALA A 1 98 ? 17.768 -3.900 -9.441 1.00 67.00 98 ALA A C 1
ATOM 750 O O . ALA A 1 98 ? 18.533 -3.408 -10.266 1.00 67.00 98 ALA A O 1
ATOM 751 N N . ASP A 1 99 ? 18.191 -4.794 -8.545 1.00 69.94 99 ASP A N 1
ATOM 752 C CA . ASP A 1 99 ? 19.600 -5.175 -8.427 1.00 69.94 99 ASP A CA 1
ATOM 753 C C . ASP A 1 99 ? 20.114 -5.917 -9.665 1.00 69.94 99 ASP A C 1
ATOM 755 O O . ASP A 1 99 ? 21.203 -5.625 -10.154 1.00 69.94 99 ASP A O 1
ATOM 759 N N . ALA A 1 100 ? 19.334 -6.847 -10.220 1.00 74.50 100 ALA A N 1
ATOM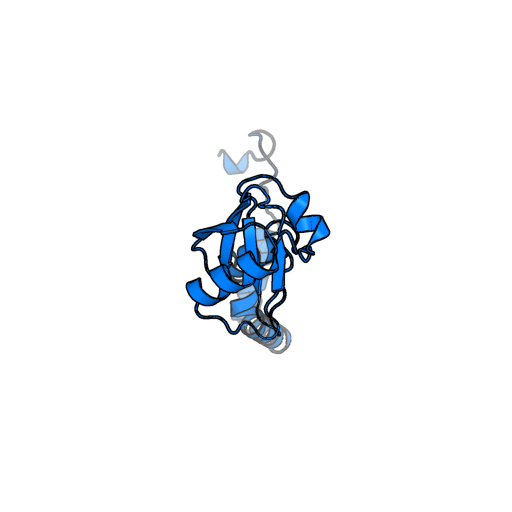 760 C CA . ALA A 1 100 ? 19.721 -7.592 -11.419 1.00 74.50 100 ALA A CA 1
ATOM 761 C C . ALA A 1 100 ? 19.819 -6.686 -12.662 1.00 74.50 100 ALA A C 1
ATOM 763 O O . ALA A 1 100 ? 20.734 -6.845 -13.466 1.00 74.50 100 ALA A O 1
ATOM 764 N N . LEU A 1 101 ? 18.919 -5.710 -12.790 1.00 73.81 101 LEU A N 1
ATOM 765 C CA . LEU A 1 101 ? 18.910 -4.665 -13.810 1.00 73.81 101 LEU A CA 1
ATOM 766 C C . LEU A 1 101 ? 20.109 -3.740 -13.636 1.00 73.81 101 LEU A C 1
ATOM 768 O O . LEU A 1 101 ? 20.809 -3.479 -14.609 1.00 73.81 101 LEU A O 1
ATOM 772 N N . ILE A 1 102 ? 20.401 -3.302 -12.409 1.00 77.56 102 ILE A N 1
ATOM 773 C CA . ILE A 1 102 ? 21.576 -2.479 -12.102 1.00 77.56 102 ILE A CA 1
ATOM 774 C C . ILE A 1 102 ? 22.864 -3.240 -12.439 1.00 77.56 102 ILE A C 1
ATOM 776 O O . ILE A 1 102 ? 23.767 -2.671 -13.050 1.00 77.56 102 ILE A O 1
ATOM 780 N N . GLN A 1 103 ? 22.966 -4.524 -12.088 1.00 80.19 103 GLN A N 1
ATOM 781 C CA . GLN A 1 103 ? 24.128 -5.350 -12.429 1.00 80.19 103 GLN A CA 1
ATOM 782 C C . GLN A 1 103 ? 24.237 -5.595 -13.938 1.00 80.19 103 GLN A C 1
ATOM 784 O O . GLN A 1 103 ? 25.329 -5.492 -14.495 1.00 80.19 103 GLN A O 1
ATOM 789 N N . ALA A 1 104 ? 23.120 -5.851 -14.622 1.00 79.12 104 ALA A N 1
ATOM 790 C CA . ALA A 1 104 ? 23.092 -5.991 -16.074 1.00 79.12 104 ALA A CA 1
ATOM 791 C C . ALA A 1 104 ? 23.516 -4.691 -16.777 1.00 79.12 104 ALA A C 1
ATOM 793 O O . ALA A 1 104 ? 24.316 -4.743 -17.710 1.00 79.12 104 ALA A O 1
ATOM 794 N N . ALA A 1 105 ? 23.049 -3.534 -16.301 1.00 78.12 105 ALA A N 1
ATOM 795 C CA . ALA A 1 105 ? 23.433 -2.221 -16.812 1.00 78.12 105 ALA A CA 1
ATOM 796 C C . ALA A 1 105 ? 24.922 -1.927 -16.569 1.00 78.12 105 ALA A C 1
ATOM 798 O O . ALA A 1 105 ? 25.615 -1.482 -17.481 1.00 78.12 105 ALA A O 1
ATOM 799 N N . LYS A 1 106 ? 25.455 -2.244 -15.381 1.00 82.25 106 LYS A N 1
ATOM 800 C CA . LYS A 1 106 ? 26.896 -2.135 -15.096 1.00 82.25 106 LYS A CA 1
ATOM 801 C C . LYS A 1 106 ? 27.726 -3.026 -16.023 1.00 82.25 106 LYS A C 1
ATOM 803 O O . LYS A 1 106 ? 28.689 -2.547 -16.610 1.00 82.25 106 LYS A O 1
ATOM 808 N N . GLY A 1 107 ? 27.320 -4.282 -16.216 1.00 80.94 107 GLY A N 1
ATOM 809 C CA . GLY A 1 107 ? 27.979 -5.196 -17.154 1.00 80.94 107 GLY A CA 1
ATOM 810 C C . GLY A 1 107 ? 27.943 -4.692 -18.600 1.00 80.94 107 GLY A C 1
ATOM 811 O O . GLY A 1 107 ? 28.932 -4.807 -19.320 1.00 80.94 107 GLY A O 1
ATOM 812 N N . LEU A 1 108 ? 26.836 -4.065 -19.007 1.00 79.81 108 LEU A N 1
ATOM 813 C CA . LEU A 1 108 ? 26.699 -3.428 -20.317 1.00 79.81 108 LEU A CA 1
ATOM 814 C C . LEU A 1 108 ? 27.672 -2.249 -20.499 1.00 79.81 108 LEU A C 1
ATOM 816 O O . LEU A 1 108 ? 28.223 -2.071 -21.585 1.00 79.81 108 LEU A O 1
ATOM 820 N N . LEU A 1 109 ? 27.888 -1.449 -19.449 1.00 78.19 109 LEU A N 1
ATOM 821 C CA . LEU A 1 109 ? 28.799 -0.301 -19.473 1.00 78.19 109 LEU A CA 1
ATOM 822 C C . LEU A 1 109 ? 30.270 -0.726 -19.504 1.00 78.19 109 LEU A C 1
ATOM 824 O O . LEU A 1 109 ? 31.049 -0.112 -20.228 1.00 78.19 109 LEU A O 1
ATOM 828 N N . SER A 1 110 ? 30.639 -1.767 -18.753 1.00 80.12 110 SER A N 1
ATOM 829 C CA . SER A 1 110 ? 32.031 -2.211 -18.618 1.00 80.12 110 SER A CA 1
ATOM 830 C C . SER A 1 110 ? 32.565 -2.999 -19.816 1.00 80.12 110 SER A C 1
ATOM 832 O O . SER A 1 110 ? 33.767 -2.965 -20.061 1.00 80.12 110 SER A O 1
ATOM 834 N N . ASP A 1 111 ? 31.711 -3.703 -20.563 1.00 73.44 111 ASP A N 1
ATOM 835 C CA . ASP A 1 111 ? 32.132 -4.490 -21.728 1.00 73.44 111 ASP A CA 1
ATOM 836 C C . ASP A 1 111 ? 31.752 -3.786 -23.041 1.00 73.44 111 ASP A C 1
ATOM 838 O O . ASP A 1 111 ? 30.713 -4.052 -23.660 1.00 73.44 111 ASP A O 1
ATOM 842 N N . GLU A 1 112 ? 32.603 -2.842 -23.457 1.00 67.25 112 GLU A N 1
ATOM 843 C CA . GLU A 1 112 ? 32.388 -2.007 -24.647 1.00 67.25 112 GLU A CA 1
ATOM 844 C C . GLU A 1 112 ? 32.342 -2.804 -25.961 1.00 67.25 112 GLU A C 1
ATOM 846 O O . GLU A 1 112 ? 31.677 -2.381 -26.907 1.00 67.25 112 GLU A O 1
ATOM 851 N N . ASN A 1 113 ? 32.980 -3.979 -26.023 1.00 66.50 113 ASN A N 1
ATOM 852 C CA . ASN A 1 113 ? 33.074 -4.789 -27.243 1.00 66.50 113 ASN A CA 1
ATOM 853 C C . ASN A 1 113 ? 32.056 -5.938 -27.308 1.00 66.50 113 ASN A C 1
ATOM 855 O O . ASN A 1 113 ? 32.023 -6.687 -28.296 1.00 66.50 113 ASN A O 1
ATOM 859 N N . SER A 1 114 ? 31.193 -6.088 -26.300 1.00 77.12 114 SER A N 1
ATOM 860 C CA . SER A 1 114 ? 30.257 -7.210 -26.255 1.00 77.12 114 SER A CA 1
ATOM 861 C C . SER A 1 114 ? 29.253 -7.163 -27.418 1.00 77.12 114 SER A C 1
ATOM 863 O O . SER A 1 114 ? 28.655 -6.133 -27.752 1.00 77.12 114 SER A O 1
ATOM 865 N N . SER A 1 115 ? 29.046 -8.309 -28.073 1.00 79.06 115 SER A N 1
ATOM 866 C CA . SER A 1 115 ? 28.021 -8.467 -29.119 1.00 79.06 115 SER A CA 1
ATOM 867 C C . SER A 1 115 ? 26.616 -8.178 -28.581 1.00 79.06 115 SER A C 1
ATOM 869 O O . SER A 1 115 ? 25.780 -7.625 -29.293 1.00 79.06 115 SER A O 1
ATOM 871 N N . LYS A 1 116 ?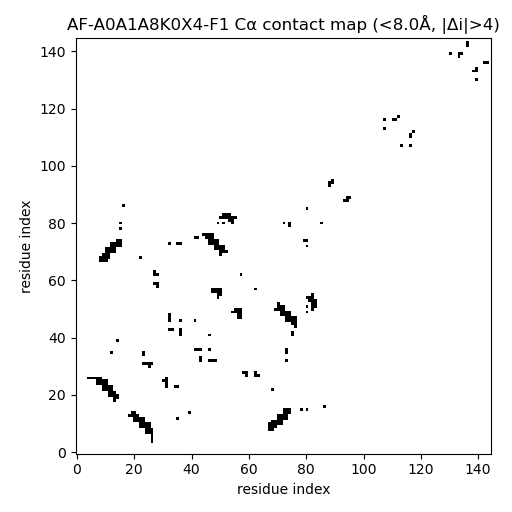 26.384 -8.474 -27.298 1.00 79.31 116 LYS A N 1
ATOM 872 C CA . LYS A 1 116 ? 25.137 -8.188 -26.587 1.00 79.31 116 LYS A CA 1
ATOM 873 C C . LYS A 1 116 ? 24.874 -6.685 -26.468 1.00 79.31 116 LYS A C 1
ATOM 875 O O . LYS A 1 116 ? 23.756 -6.260 -26.736 1.00 79.31 116 LYS A O 1
ATOM 880 N N . ARG A 1 117 ? 25.890 -5.876 -26.142 1.00 82.44 117 ARG A N 1
ATOM 881 C CA . ARG A 1 117 ? 25.778 -4.408 -26.086 1.00 82.44 117 ARG A CA 1
ATOM 882 C C . ARG A 1 117 ? 25.436 -3.824 -27.443 1.00 82.44 117 ARG A C 1
ATOM 884 O O . ARG A 1 117 ? 24.485 -3.060 -27.547 1.00 82.44 117 ARG A O 1
ATOM 891 N N . ARG A 1 118 ? 26.173 -4.220 -28.483 1.00 83.75 118 ARG A N 1
ATOM 892 C CA . ARG A 1 118 ? 25.910 -3.757 -29.854 1.00 83.75 118 ARG A CA 1
ATOM 893 C C . ARG A 1 118 ? 24.509 -4.128 -30.320 1.00 83.75 118 ARG A C 1
ATOM 895 O O . ARG A 1 118 ? 23.837 -3.282 -30.890 1.00 83.75 118 ARG A O 1
ATOM 902 N N . LYS A 1 119 ? 24.050 -5.346 -30.020 1.00 85.81 119 LYS A N 1
ATOM 903 C CA . LYS A 1 119 ? 22.682 -5.770 -30.330 1.00 85.81 119 LYS A CA 1
ATOM 904 C C . LYS A 1 119 ? 21.644 -4.904 -29.616 1.00 85.81 119 LYS A C 1
ATOM 906 O O . LYS A 1 119 ? 20.753 -4.408 -30.281 1.00 85.81 119 LYS A O 1
ATOM 911 N N . ILE A 1 120 ? 21.785 -4.684 -28.307 1.00 84.38 120 ILE A N 1
ATOM 912 C CA . ILE A 1 120 ? 20.847 -3.853 -27.532 1.00 84.38 120 ILE A CA 1
ATOM 913 C C . ILE A 1 120 ? 20.835 -2.404 -28.040 1.00 84.38 120 ILE A C 1
ATOM 915 O O . ILE A 1 120 ? 19.769 -1.832 -28.210 1.00 84.38 120 ILE A O 1
ATOM 919 N N . LEU A 1 121 ? 22.001 -1.811 -28.312 1.00 84.56 121 LEU A N 1
ATOM 920 C CA . LEU A 1 121 ? 22.082 -0.446 -28.844 1.00 84.56 121 LEU A CA 1
ATOM 921 C C . LEU A 1 121 ? 21.516 -0.342 -30.263 1.00 84.56 121 LEU A C 1
ATOM 923 O O . LEU A 1 121 ? 20.873 0.650 -30.576 1.00 84.56 121 LEU A O 1
ATOM 927 N N . SER A 1 122 ? 21.730 -1.355 -31.104 1.00 84.06 122 SER A N 1
ATOM 928 C CA . SER A 1 122 ? 21.136 -1.419 -32.442 1.00 84.06 122 SER A CA 1
ATOM 929 C C . SER A 1 122 ? 19.616 -1.536 -32.374 1.00 84.06 122 SER A C 1
ATOM 931 O O . SER A 1 122 ? 18.931 -0.866 -33.132 1.00 84.06 122 SER A O 1
ATOM 933 N N . ASP A 1 123 ? 19.100 -2.351 -31.455 1.00 84.31 123 ASP A N 1
ATOM 934 C CA . ASP A 1 123 ? 17.663 -2.521 -31.227 1.00 84.31 123 ASP A CA 1
ATOM 935 C C . ASP A 1 123 ? 17.038 -1.220 -30.697 1.00 84.31 123 ASP A C 1
ATOM 937 O O . ASP A 1 123 ? 15.988 -0.795 -31.159 1.00 84.31 123 ASP A O 1
ATOM 941 N N . LEU A 1 124 ? 17.723 -0.516 -29.788 1.00 83.25 124 LEU A N 1
ATOM 942 C CA . LEU A 1 124 ? 17.305 0.811 -29.327 1.00 83.25 124 LEU A CA 1
ATOM 943 C C . LEU A 1 124 ? 17.325 1.845 -30.453 1.00 83.25 124 LEU A C 1
ATOM 945 O O . LEU A 1 124 ? 16.371 2.596 -30.578 1.00 83.25 124 LEU A O 1
ATOM 949 N N . LEU A 1 125 ? 18.374 1.878 -31.280 1.00 85.75 125 LEU A N 1
ATOM 950 C CA . LEU A 1 125 ? 18.445 2.768 -32.444 1.00 85.75 125 LEU A CA 1
ATOM 951 C C . LEU A 1 125 ? 17.305 2.503 -33.429 1.00 85.75 125 LEU A C 1
ATOM 953 O O . LEU A 1 125 ? 16.741 3.446 -33.966 1.00 85.75 125 LEU A O 1
ATOM 957 N N . GLN A 1 126 ? 16.944 1.238 -33.622 1.00 79.19 126 GLN A N 1
ATOM 958 C CA . GLN A 1 126 ? 15.849 0.849 -34.501 1.00 79.19 126 GLN A CA 1
ATOM 959 C C . GLN A 1 126 ? 14.472 1.204 -33.921 1.00 79.19 126 GLN A C 1
ATOM 961 O O . GLN A 1 126 ? 13.557 1.505 -34.674 1.00 79.19 126 GLN A O 1
ATOM 966 N N . ASN A 1 127 ? 14.347 1.236 -32.593 1.00 76.94 127 ASN A N 1
ATOM 967 C CA . ASN A 1 127 ? 13.149 1.708 -31.897 1.00 76.94 127 ASN A CA 1
ATOM 968 C C . ASN A 1 127 ? 13.162 3.222 -31.606 1.00 76.94 127 ASN A C 1
ATOM 970 O O . ASN A 1 127 ? 12.204 3.726 -31.041 1.00 76.94 127 ASN A O 1
ATOM 974 N N . LEU A 1 128 ? 14.223 3.968 -31.935 1.00 73.06 128 LEU A N 1
ATOM 975 C CA . LEU A 1 128 ? 14.200 5.437 -31.848 1.00 73.06 128 LEU A CA 1
ATOM 976 C C . LEU A 1 128 ? 13.409 6.059 -33.002 1.00 73.06 128 LEU A C 1
ATOM 978 O O . LEU A 1 128 ? 12.920 7.174 -32.865 1.00 73.06 128 LEU A O 1
ATOM 982 N N . GLU A 1 129 ? 13.249 5.331 -34.107 1.00 69.56 129 GLU A N 1
ATOM 983 C CA . GLU A 1 129 ? 12.279 5.633 -35.164 1.00 69.56 129 GLU A CA 1
ATOM 984 C C . GLU A 1 129 ? 10.873 5.133 -34.783 1.00 69.56 129 GLU A C 1
ATOM 986 O O . GLU A 1 129 ? 10.123 4.655 -35.632 1.00 69.56 129 GLU A O 1
ATOM 991 N N . ASP A 1 130 ? 10.517 5.199 -33.498 1.00 68.94 130 ASP A N 1
ATOM 992 C CA . ASP A 1 130 ? 9.162 4.907 -33.048 1.00 68.94 130 ASP A CA 1
ATOM 993 C C . ASP A 1 130 ? 8.210 5.961 -33.627 1.00 68.94 130 ASP A C 1
ATOM 995 O O . ASP A 1 130 ? 8.209 7.120 -33.220 1.00 68.94 130 ASP A O 1
ATOM 999 N N . ARG A 1 131 ? 7.427 5.544 -34.623 1.00 73.94 131 ARG A N 1
ATOM 1000 C CA . ARG A 1 131 ? 6.392 6.344 -35.286 1.00 73.94 131 ARG A CA 1
ATOM 1001 C C . ARG A 1 131 ? 5.008 6.132 -34.667 1.00 73.94 131 ARG A C 1
ATOM 1003 O O . ARG A 1 131 ? 4.015 6.480 -35.291 1.00 73.94 131 ARG A O 1
ATOM 1010 N N . SER A 1 132 ? 4.907 5.567 -33.460 1.00 71.81 132 SER A N 1
ATOM 1011 C CA . SER A 1 132 ? 3.618 5.248 -32.815 1.00 71.81 132 SER A CA 1
ATOM 1012 C C . SER A 1 132 ? 2.693 6.448 -32.585 1.00 71.81 132 SER A C 1
ATOM 1014 O O . SER A 1 132 ? 1.498 6.266 -32.369 1.00 71.81 132 SER A O 1
ATOM 1016 N N . GLU A 1 133 ? 3.230 7.663 -32.646 1.00 77.00 133 GLU A N 1
ATOM 1017 C CA . GLU A 1 133 ? 2.496 8.928 -32.584 1.00 77.00 133 GLU A CA 1
ATOM 1018 C C . GLU A 1 133 ? 1.883 9.377 -33.924 1.00 77.00 133 GLU A C 1
ATOM 1020 O O . GLU A 1 133 ? 1.085 10.314 -33.943 1.00 77.00 133 GLU A O 1
ATOM 1025 N N . LEU A 1 134 ? 2.228 8.723 -35.038 1.00 82.81 134 LEU A N 1
ATOM 1026 C CA . LEU A 1 134 ? 1.650 8.980 -36.355 1.00 82.81 134 LEU A CA 1
ATOM 1027 C C . LEU A 1 134 ? 0.370 8.150 -36.505 1.00 82.81 134 LEU A C 1
ATOM 1029 O O . LEU A 1 134 ? 0.408 6.931 -36.660 1.00 82.81 134 LEU A O 1
ATOM 1033 N N . GLU A 1 135 ? -0.784 8.810 -36.425 1.00 77.31 135 GLU A N 1
ATOM 1034 C CA . GLU A 1 135 ? -2.084 8.128 -36.385 1.00 77.31 135 GLU A CA 1
ATOM 1035 C C . GLU A 1 135 ? -2.776 8.074 -37.755 1.00 77.31 135 GLU A C 1
ATOM 1037 O O . GLU A 1 135 ? -3.663 7.241 -37.972 1.00 77.31 135 GLU A O 1
ATOM 1042 N N . SER A 1 136 ? -2.397 8.955 -38.689 1.00 80.19 136 SER A N 1
ATOM 1043 C CA . SER A 1 136 ? -3.035 9.045 -40.005 1.00 80.19 136 SER A CA 1
ATOM 1044 C C . SER A 1 136 ? -2.236 8.373 -41.124 1.00 80.19 136 SER A C 1
ATOM 1046 O O . SER A 1 136 ? -1.019 8.196 -41.074 1.00 80.19 136 SER A O 1
ATOM 1048 N N . ARG A 1 137 ? -2.949 8.003 -42.192 1.00 80.19 137 ARG A N 1
ATOM 1049 C CA . ARG A 1 137 ? -2.369 7.328 -43.360 1.00 80.19 137 ARG A CA 1
ATOM 1050 C C . ARG A 1 137 ? -1.426 8.234 -44.150 1.00 80.19 137 ARG A C 1
ATOM 1052 O O . ARG A 1 137 ? -0.523 7.744 -44.820 1.00 80.19 137 ARG A O 1
ATOM 1059 N N . GLU A 1 138 ? -1.665 9.538 -44.106 1.00 84.25 138 GLU A N 1
ATOM 1060 C CA . GLU A 1 138 ? -0.823 10.553 -44.728 1.00 84.25 138 GLU A CA 1
ATOM 1061 C C . GLU A 1 138 ? 0.497 10.740 -43.967 1.00 84.25 138 GLU A C 1
ATOM 1063 O O . GLU A 1 138 ? 1.511 11.066 -44.583 1.00 84.25 138 GLU A O 1
ATOM 1068 N N . GLU A 1 139 ? 0.482 10.523 -42.650 1.00 79.81 139 GLU A N 1
ATOM 1069 C CA . GLU A 1 139 ? 1.635 10.686 -41.762 1.00 79.81 139 GLU A CA 1
ATOM 1070 C C . GLU A 1 139 ? 2.564 9.467 -41.768 1.00 79.81 139 GLU A C 1
ATOM 1072 O O . GLU A 1 139 ? 3.780 9.649 -41.744 1.00 79.81 139 GLU A O 1
ATOM 1077 N N . ASP A 1 140 ? 2.027 8.247 -41.877 1.00 82.06 140 ASP A N 1
ATOM 1078 C CA . ASP A 1 140 ? 2.836 7.024 -41.976 1.00 82.06 140 ASP A CA 1
ATOM 1079 C C . ASP A 1 140 ? 2.394 6.119 -43.132 1.00 82.06 140 ASP A C 1
ATOM 1081 O O . ASP A 1 140 ? 1.910 5.001 -42.955 1.00 82.06 140 ASP A O 1
ATOM 1085 N N . ALA A 1 141 ? 2.549 6.618 -44.360 1.00 80.62 141 ALA A N 1
ATOM 1086 C CA . ALA A 1 141 ? 2.155 5.894 -45.569 1.00 80.62 141 ALA A CA 1
ATOM 1087 C C . ALA A 1 141 ? 2.835 4.517 -45.705 1.00 80.62 141 ALA A C 1
ATOM 1089 O O . ALA A 1 141 ? 2.235 3.606 -46.278 1.00 80.62 141 ALA A O 1
ATOM 1090 N N . ASP A 1 142 ? 4.046 4.362 -45.158 1.00 80.94 142 ASP A N 1
ATOM 1091 C CA . ASP A 1 142 ? 4.810 3.112 -45.178 1.00 80.94 142 ASP A CA 1
ATOM 1092 C C . ASP A 1 142 ? 4.108 2.008 -44.363 1.00 80.94 142 ASP A C 1
ATOM 1094 O O . ASP A 1 142 ? 4.077 0.855 -44.795 1.00 80.94 142 ASP A O 1
ATOM 1098 N N . TRP A 1 143 ? 3.473 2.353 -43.234 1.00 76.88 143 TRP A N 1
ATOM 1099 C CA . TRP A 1 143 ? 2.710 1.414 -42.396 1.00 76.88 143 TRP A CA 1
ATOM 1100 C C . TRP A 1 143 ? 1.459 0.858 -43.093 1.00 76.88 143 TRP A C 1
ATOM 1102 O O . TRP A 1 143 ? 1.033 -0.268 -42.831 1.00 76.88 143 TRP A O 1
ATOM 1112 N N . PHE A 1 144 ? 0.861 1.648 -43.989 1.00 73.38 144 PHE A N 1
ATOM 1113 C CA . PHE A 1 144 ? -0.369 1.306 -44.714 1.00 73.38 144 PHE A CA 1
ATOM 1114 C C . PHE A 1 144 ? -0.128 0.797 -46.146 1.00 73.38 144 PHE A C 1
ATOM 1116 O O . PHE A 1 144 ? -1.098 0.680 -46.910 1.00 73.38 144 PHE A O 1
ATOM 1123 N N . SER A 1 145 ? 1.132 0.553 -46.525 1.00 72.06 145 SER A N 1
ATOM 1124 C CA . SER A 1 145 ? 1.527 0.065 -47.855 1.00 72.06 145 SER A CA 1
ATOM 1125 C C . SER A 1 145 ? 1.518 -1.457 -47.989 1.00 72.06 145 SER A C 1
ATOM 1127 O O . SER A 1 145 ? 1.789 -2.164 -46.994 1.00 72.06 145 SER A O 1
#

Solvent-accessible surface area (backbone atoms only — not comparable to full-atom values): 8509 Å² total; per-residue (Å²): 134,88,76,80,84,58,75,64,46,43,29,26,42,25,49,77,96,47,90,62,71,42,84,44,72,27,68,47,59,69,53,38,48,54,53,50,22,64,73,70,74,44,67,69,78,58,48,46,45,20,37,40,71,66,24,52,72,58,45,65,73,53,58,74,71,53,61,79,58,44,53,30,33,45,30,49,71,88,57,85,62,72,14,51,57,58,57,50,36,60,74,69,41,57,67,84,38,41,67,60,50,52,51,50,51,50,52,48,66,73,40,82,82,39,67,67,43,54,48,52,52,50,52,49,57,63,55,68,69,65,58,84,84,52,86,47,66,88,71,38,48,75,84,77,103

Mean predicted aligned error: 12.75 Å

Sequence (145 aa):
MFGVSGKNKPVKIRGFGGNLKYGIAAKDLKELLKKGCNLLQLPLSGARVCSYEDGTIVTEEFFSTLPDNSELVLLSKQQTWTGVICDIGQLLNTDRHADALIQAAKGLLSDENSSKRRKILSDLLQNLEDRSELESREEDADWFS

pLDDT: mean 82.92, std 11.74, range [33.69, 95.88]

Secondary structure (DSSP, 8-state):
-----PPPEEEEEEETT---EEEEEESSHHHHHHHHHHHHT--STT-EEEETTT-PBPPHHHHHHSPTT-EEEEE-TT----STHHHHHHHTTTTTTHHHHHHHHHHHHH-TT-HHHHHHHHHHHHHHT--TT--STTT-TTTT-

Organism: Nothobranchius kuhntae (NCBI:txid321403)

Radius of gyration: 24.73 Å; Cα contacts (8 Å, |Δi|>4): 165; chains: 1; bounding box: 55×24×81 Å

InterPro domains:
  IPR003508 CIDE-N domain [PF02017] (8-82)
  IPR003508 CIDE-N domain [PS51135] (7-83)
  IPR003508 CIDE-N domain [SM00266] (9-81)
  IPR015311 DNA fragmentation factor 40, C-terminal [PF09230] (102-144)
  IPR039729 DNA fragmentation factor 40 [PTHR13067] (2-145)
  IPR044925 His-Me finger superfamily [SSF54060] (94-144)

Foldseek 3Di:
DDDPPAFFAWEWEDEDVDPDIDIDTHRFVLRVLVVNCVVVVHDSVQKWKAFQAAQHTDDRVNVVVDDGHGYIYIDHNPDGHGHPVSVVCVVVVCPVCVVVVVVVVVVLVVCVPDPVNVVVVVVVVVCVPVPVVQDDCVRCVVVVD